Protein AF-X0V6A4-F1 (afdb_monomer)

Sequence (77 aa):
MVIAATAMKEGLKVLNPLLKQGDIESAGTVVLGTAKGDVHDIGKSIVGTMLEAAGFMVTDLGVDAGPDKFIEVAKEK

Nearest PDB structures (foldseek):
  8sse-assembly1_F  TM=7.214E-01  e=3.520E-04  Thermus thermophilus HB8
  8sse-assembly1_D  TM=7.208E-01  e=6.925E-04  Thermus thermophilus HB8
  8ssd-assembly1_A  TM=7.039E-01  e=6.472E-04  Thermus thermophilus HB8
  8ssd-assembly1_B  TM=7.038E-01  e=6.925E-04  Thermus thermophilus HB8
  8jbt-assembly1_A  TM=7.876E-01  e=2.868E-03  Chloracidobacterium thermophilum

Organism: NCBI:txid412755

Radius of gyration: 13.59 Å; Cα contacts (8 Å, |Δi|>4): 85; chains: 1; bounding box: 30×32×31 Å

Structure (mmCIF, N/CA/C/O backbone):
data_AF-X0V6A4-F1
#
_entry.id   AF-X0V6A4-F1
#
loop_
_atom_site.group_PDB
_atom_site.id
_atom_site.type_symbol
_atom_site.label_atom_id
_atom_site.label_alt_id
_atom_site.label_comp_id
_atom_site.label_asym_id
_atom_site.label_entity_id
_atom_site.label_seq_id
_atom_site.pdbx_PDB_ins_code
_atom_site.Cartn_x
_atom_site.Cartn_y
_atom_site.Cartn_z
_atom_site.occupancy
_atom_site.B_iso_or_equiv
_atom_site.auth_seq_id
_atom_site.auth_comp_id
_atom_site.auth_asym_id
_atom_site.auth_atom_id
_atom_site.pdbx_PDB_model_num
ATOM 1 N N . MET A 1 1 ? 13.597 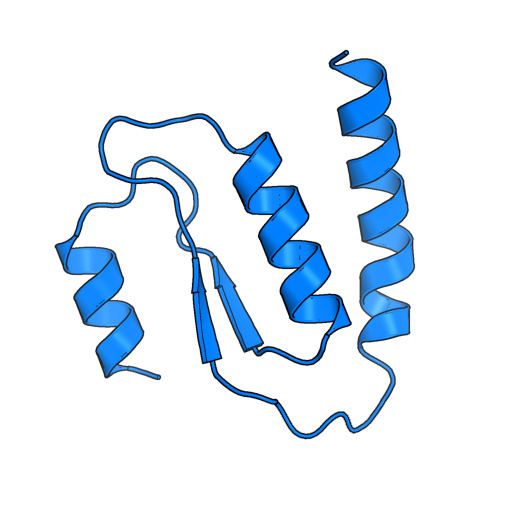19.051 -1.062 1.00 60.25 1 MET A N 1
ATOM 2 C CA . MET A 1 1 ? 12.365 18.234 -1.171 1.00 60.25 1 MET A CA 1
ATOM 3 C C . MET A 1 1 ? 12.415 16.996 -0.278 1.00 60.25 1 MET A 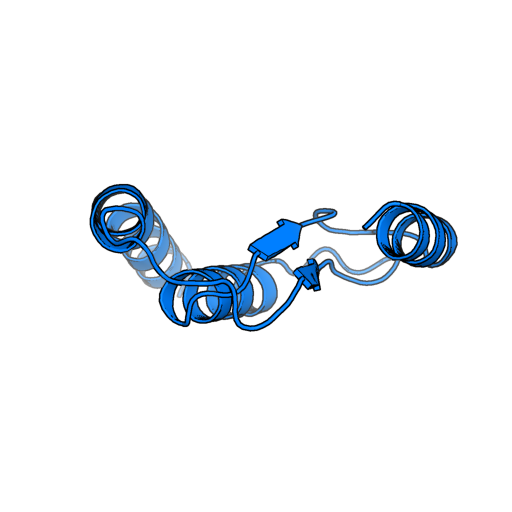C 1
ATOM 5 O O . MET A 1 1 ? 11.482 16.810 0.487 1.00 60.25 1 MET A O 1
ATOM 9 N N . VAL A 1 2 ? 13.508 16.217 -0.280 1.00 72.00 2 VAL A N 1
ATOM 10 C CA . VAL A 1 2 ? 13.646 14.997 0.552 1.00 72.00 2 VAL A CA 1
ATOM 11 C C . VAL A 1 2 ? 13.428 15.246 2.054 1.00 72.00 2 VAL A C 1
ATOM 13 O O . VAL A 1 2 ? 12.680 14.509 2.677 1.00 72.00 2 VAL A O 1
ATOM 16 N N . ILE A 1 3 ? 13.979 16.325 2.626 1.00 83.12 3 ILE A N 1
ATOM 17 C CA . ILE A 1 3 ? 13.826 16.638 4.065 1.00 83.12 3 ILE A CA 1
ATOM 18 C C . ILE A 1 3 ? 12.355 16.854 4.463 1.00 83.12 3 ILE A C 1
ATOM 20 O O . ILE A 1 3 ? 11.926 16.382 5.511 1.00 83.12 3 ILE A O 1
ATOM 24 N N . ALA A 1 4 ? 11.568 17.525 3.616 1.00 79.25 4 ALA A N 1
ATOM 25 C CA . ALA A 1 4 ? 10.148 17.759 3.878 1.00 79.25 4 ALA A CA 1
ATOM 26 C C . ALA A 1 4 ? 9.336 16.455 3.810 1.00 79.25 4 ALA A C 1
ATOM 28 O O . ALA A 1 4 ? 8.484 16.216 4.663 1.00 79.25 4 ALA A O 1
ATOM 29 N N . ALA A 1 5 ? 9.645 15.584 2.843 1.00 68.44 5 ALA A N 1
ATOM 30 C CA . ALA A 1 5 ? 9.030 14.263 2.739 1.00 68.44 5 ALA A CA 1
ATOM 31 C C . ALA A 1 5 ? 9.368 13.381 3.954 1.00 68.44 5 ALA A C 1
ATOM 33 O O . ALA A 1 5 ? 8.483 12.729 4.505 1.00 68.44 5 ALA A O 1
ATOM 34 N N . THR A 1 6 ? 10.618 13.413 4.427 1.00 76.81 6 THR A N 1
ATOM 35 C CA . THR A 1 6 ? 11.027 12.710 5.651 1.00 76.81 6 THR A CA 1
ATOM 36 C C . THR A 1 6 ? 10.288 13.248 6.873 1.00 76.81 6 THR A C 1
ATOM 38 O O . THR A 1 6 ? 9.738 12.460 7.635 1.00 76.81 6 THR A O 1
ATOM 41 N N . ALA A 1 7 ? 10.199 14.571 7.037 1.00 85.50 7 ALA A N 1
ATOM 42 C CA . ALA A 1 7 ? 9.465 15.181 8.146 1.00 85.50 7 ALA A CA 1
ATOM 43 C C . ALA A 1 7 ? 7.977 14.782 8.150 1.00 85.50 7 ALA A C 1
ATOM 45 O O . ALA A 1 7 ? 7.439 14.426 9.196 1.00 85.50 7 ALA A O 1
ATOM 46 N N . MET A 1 8 ? 7.328 14.766 6.979 1.00 80.44 8 MET A N 1
ATOM 47 C CA . MET A 1 8 ? 5.955 14.275 6.829 1.00 80.44 8 MET A CA 1
ATOM 48 C C . MET A 1 8 ? 5.835 12.800 7.234 1.00 80.44 8 MET A C 1
ATOM 50 O O . MET A 1 8 ? 4.944 12.449 8.004 1.00 80.44 8 MET A O 1
ATOM 54 N N . LYS A 1 9 ? 6.748 11.942 6.761 1.00 72.56 9 LYS A N 1
ATOM 55 C CA . LYS A 1 9 ? 6.752 10.505 7.071 1.00 72.56 9 LYS A CA 1
ATOM 56 C C . LYS A 1 9 ? 6.916 10.243 8.569 1.00 72.56 9 LYS A C 1
ATOM 58 O O . LYS A 1 9 ? 6.202 9.408 9.116 1.00 72.56 9 LYS A O 1
ATOM 63 N N . GLU A 1 10 ? 7.809 10.968 9.241 1.00 84.62 10 GLU A N 1
ATOM 64 C CA . GLU A 1 10 ? 7.987 10.853 10.693 1.00 84.62 10 GLU A CA 1
ATOM 65 C C . GLU A 1 10 ? 6.766 11.368 11.471 1.00 84.62 10 GLU A C 1
ATOM 67 O O . GLU A 1 10 ? 6.354 10.735 12.439 1.00 84.62 10 GLU A O 1
ATOM 72 N N . GLY A 1 11 ? 6.124 12.452 11.021 1.00 83.88 11 GLY A N 1
ATOM 73 C CA . GLY A 1 11 ? 4.879 12.938 11.624 1.00 83.88 11 GLY A CA 1
ATOM 74 C C . GLY A 1 11 ? 3.736 11.921 11.532 1.00 83.88 11 GLY A C 1
ATOM 75 O O . GLY A 1 11 ? 3.041 11.670 12.517 1.00 83.88 11 GLY A O 1
ATOM 76 N N . LEU A 1 12 ? 3.576 11.271 10.374 1.00 75.62 12 LEU A N 1
ATOM 77 C CA . LEU A 1 12 ? 2.536 10.258 10.165 1.00 75.62 12 LEU A CA 1
ATOM 78 C C . LEU A 1 12 ? 2.745 9.010 11.032 1.00 75.62 12 LEU A C 1
ATOM 80 O O . LEU A 1 12 ? 1.768 8.448 11.519 1.00 75.62 12 LEU A O 1
ATOM 84 N N . LYS A 1 13 ? 3.993 8.610 11.316 1.00 80.31 13 LYS A N 1
ATOM 85 C CA . LYS A 1 13 ? 4.270 7.504 12.256 1.00 80.31 13 LYS A CA 1
ATOM 86 C C . LYS A 1 13 ? 3.707 7.761 13.654 1.00 80.31 13 LYS A C 1
ATOM 88 O O . LYS A 1 13 ? 3.280 6.817 14.311 1.00 80.31 13 LYS A O 1
ATOM 93 N N . VAL A 1 14 ? 3.709 9.017 14.100 1.00 85.31 14 VAL A N 1
ATOM 94 C CA . VAL A 1 14 ? 3.160 9.413 15.406 1.00 85.31 14 VAL A CA 1
ATOM 95 C C . VAL A 1 14 ? 1.630 9.469 15.369 1.00 85.31 14 VAL A C 1
ATOM 97 O O . VAL A 1 14 ? 0.979 9.070 16.331 1.00 85.31 14 VAL A O 1
ATOM 100 N N . LEU A 1 15 ? 1.049 9.936 14.261 1.00 75.81 15 LEU A N 1
ATOM 101 C CA . LEU A 1 15 ? -0.400 10.112 14.104 1.00 75.81 15 LEU A CA 1
ATOM 102 C C . LEU A 1 15 ? -1.152 8.801 13.818 1.00 75.81 15 LEU A C 1
ATOM 104 O O . LEU A 1 15 ? -2.251 8.612 14.335 1.00 75.81 15 LEU A O 1
ATOM 108 N N . ASN A 1 16 ? -0.576 7.880 13.040 1.00 73.50 16 ASN A N 1
ATOM 109 C CA . ASN A 1 16 ? -1.248 6.654 12.588 1.00 73.50 16 ASN A CA 1
ATOM 110 C C . ASN A 1 16 ? -1.847 5.792 13.719 1.00 73.50 16 ASN A C 1
ATOM 112 O O . ASN A 1 16 ? -2.983 5.345 13.565 1.00 73.50 16 ASN A O 1
ATOM 116 N N . PRO A 1 17 ? -1.165 5.554 14.858 1.00 75.81 17 PRO A N 1
ATOM 117 C CA . PRO A 1 17 ? -1.748 4.795 15.966 1.00 75.81 17 PRO A CA 1
ATOM 118 C C . PRO A 1 17 ? -2.969 5.478 16.591 1.00 75.81 17 PRO A C 1
ATOM 120 O O . PRO A 1 17 ? -3.878 4.795 17.051 1.00 75.81 17 PRO A O 1
ATOM 123 N N . LEU A 1 18 ? -2.998 6.814 16.595 1.00 77.50 18 LEU A N 1
ATOM 124 C CA . LEU A 1 18 ? -4.088 7.609 17.166 1.00 77.50 18 LEU A CA 1
ATOM 125 C C . LEU A 1 18 ? -5.296 7.664 16.224 1.00 77.50 18 LEU A C 1
ATOM 127 O O . LEU A 1 18 ? -6.432 7.649 16.680 1.00 77.50 18 LEU A O 1
ATOM 131 N N . LEU A 1 19 ? -5.059 7.666 14.910 1.00 67.50 19 LEU A N 1
ATOM 132 C CA . LEU A 1 19 ? -6.121 7.582 13.902 1.00 67.50 19 LEU A CA 1
ATOM 133 C C . LEU A 1 19 ? -6.816 6.211 13.899 1.00 67.50 19 LEU A C 1
ATOM 135 O O . LEU A 1 19 ? -7.999 6.125 13.592 1.00 67.50 19 LEU A O 1
ATOM 139 N N . LYS A 1 20 ? -6.103 5.147 14.291 1.00 65.44 20 LYS A N 1
ATOM 140 C CA . LYS A 1 20 ? -6.639 3.779 14.407 1.00 65.44 20 LYS A CA 1
ATOM 141 C C . LYS A 1 20 ? -7.416 3.517 15.711 1.00 65.44 20 LYS A C 1
ATOM 143 O O . LYS A 1 20 ? -7.914 2.413 15.888 1.00 65.44 20 LYS A O 1
ATOM 148 N N . GLN A 1 21 ? -7.527 4.491 16.624 1.00 62.31 21 GLN A N 1
ATOM 149 C CA . GLN A 1 21 ? -8.196 4.336 17.933 1.00 62.31 21 GLN A CA 1
ATOM 150 C C . GLN A 1 21 ? -9.724 4.557 17.922 1.00 62.31 21 GLN A C 1
ATOM 152 O O . GLN A 1 21 ? -10.320 4.793 18.970 1.00 62.31 21 GLN A O 1
ATOM 157 N N . GLY A 1 22 ? -10.385 4.4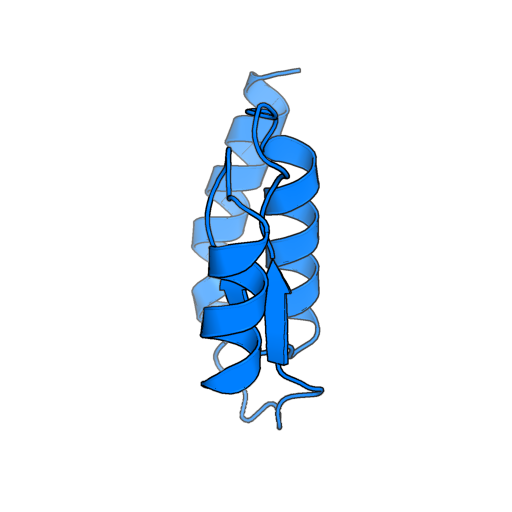43 16.769 1.00 61.69 22 GLY A N 1
ATOM 158 C CA . GLY A 1 22 ? -11.848 4.428 16.674 1.00 61.69 22 GLY A CA 1
ATOM 159 C C . GLY A 1 22 ? -12.348 3.126 16.056 1.00 61.69 22 GLY A C 1
ATOM 160 O O . GLY A 1 22 ? -11.691 2.593 15.163 1.00 61.69 22 GLY A O 1
ATOM 161 N N . ASP A 1 23 ? -13.518 2.645 16.491 1.00 59.53 23 ASP A N 1
ATOM 162 C CA . ASP A 1 23 ? -14.295 1.634 15.757 1.00 59.53 23 ASP A CA 1
ATOM 163 C C . ASP A 1 23 ? -14.815 2.269 14.459 1.00 59.53 23 ASP A C 1
ATOM 165 O O . ASP A 1 23 ? -15.963 2.700 14.348 1.00 59.53 23 ASP A O 1
ATOM 169 N N . ILE A 1 24 ? -13.922 2.421 13.485 1.00 63.03 24 ILE A N 1
ATOM 170 C CA . ILE A 1 24 ? -14.275 2.827 12.132 1.00 63.03 24 ILE A CA 1
ATOM 171 C C . ILE A 1 24 ? -14.592 1.534 11.385 1.00 63.03 24 ILE A C 1
ATOM 173 O O . ILE A 1 24 ? -13.684 0.771 11.048 1.00 63.03 24 ILE A O 1
ATOM 177 N N . GLU A 1 25 ? -15.881 1.271 11.147 1.00 64.25 25 GLU A N 1
ATOM 178 C CA . GLU A 1 25 ? -16.283 0.253 10.174 1.00 64.25 25 GLU A CA 1
ATOM 179 C C . GLU A 1 25 ? -15.586 0.560 8.849 1.00 64.25 25 GLU A C 1
ATOM 181 O O . GLU A 1 25 ? -15.661 1.678 8.332 1.00 64.25 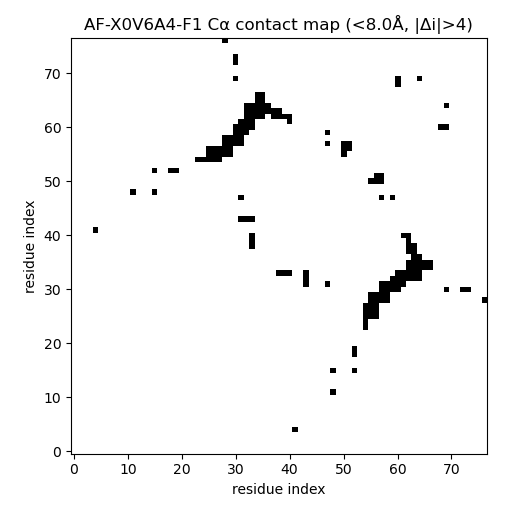25 GLU A O 1
ATOM 186 N N . SER A 1 26 ? -14.840 -0.417 8.330 1.00 67.88 26 SER A N 1
ATOM 187 C CA . SER A 1 26 ? -14.002 -0.159 7.170 1.00 67.88 26 SER A CA 1
ATOM 188 C C . SER A 1 26 ? -14.855 0.190 5.952 1.00 67.88 26 SER A C 1
ATOM 190 O O . SER A 1 26 ? -15.741 -0.571 5.570 1.00 67.88 26 SER A O 1
ATOM 192 N N . ALA A 1 27 ? -14.527 1.302 5.289 1.00 77.25 27 ALA A N 1
ATOM 193 C CA . ALA A 1 27 ? -15.167 1.706 4.034 1.00 77.25 27 ALA A CA 1
ATOM 194 C C . ALA A 1 27 ? -14.845 0.757 2.855 1.00 77.25 27 ALA A C 1
ATOM 196 O O . ALA A 1 27 ? -15.445 0.870 1.785 1.00 77.25 27 ALA A O 1
ATOM 197 N N . GLY A 1 28 ? -13.894 -0.167 3.036 1.00 88.12 28 GLY A N 1
ATOM 198 C CA . GLY A 1 28 ? -13.473 -1.159 2.051 1.00 88.12 28 GLY A CA 1
ATOM 199 C C . GLY A 1 28 ? -11.987 -1.510 2.166 1.00 88.12 28 GLY A C 1
ATOM 200 O O . GLY A 1 28 ? -11.204 -0.810 2.815 1.00 88.12 28 GLY A O 1
ATOM 201 N N . THR A 1 29 ? -11.585 -2.591 1.494 1.00 91.44 29 THR A N 1
ATOM 202 C CA . THR A 1 29 ? -10.177 -3.001 1.387 1.00 91.44 29 THR A CA 1
ATOM 203 C C . THR A 1 29 ? -9.540 -2.405 0.133 1.00 91.44 29 THR A C 1
ATOM 205 O O . THR A 1 29 ? -10.103 -2.487 -0.956 1.00 91.44 29 THR A O 1
ATOM 208 N N . VAL A 1 30 ? -8.339 -1.841 0.268 1.00 94.94 30 VAL A N 1
ATOM 209 C CA . VAL A 1 30 ? -7.535 -1.329 -0.849 1.00 94.94 30 VAL A CA 1
ATOM 210 C C . VAL A 1 30 ? -6.225 -2.100 -0.928 1.00 94.94 30 VAL A C 1
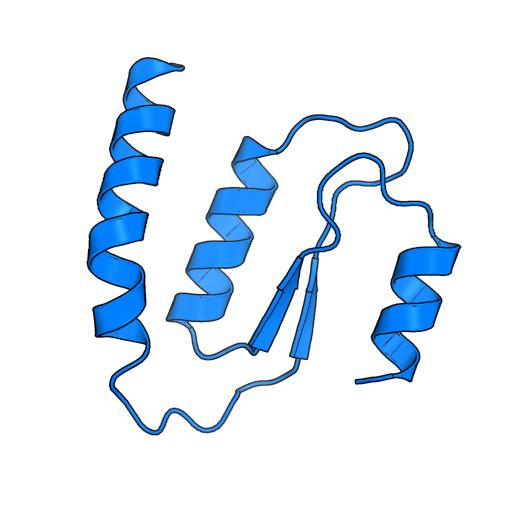ATOM 212 O O . VAL A 1 30 ? -5.474 -2.159 0.043 1.00 94.94 30 VAL A O 1
ATOM 215 N N . VAL A 1 31 ? -5.914 -2.644 -2.104 1.00 96.62 31 VAL A N 1
ATOM 216 C CA . VAL A 1 31 ? -4.587 -3.191 -2.414 1.00 96.62 31 VAL A CA 1
ATOM 217 C C . VAL A 1 31 ? -3.783 -2.105 -3.124 1.00 96.62 31 VAL A C 1
ATOM 219 O O . VAL A 1 31 ? -4.181 -1.627 -4.185 1.00 96.62 31 VAL A O 1
ATOM 222 N N . LEU A 1 32 ? -2.671 -1.684 -2.526 1.00 96.62 32 LEU A N 1
ATOM 223 C CA . LEU A 1 32 ? -1.859 -0.554 -2.978 1.00 96.62 32 LEU A CA 1
ATOM 224 C C . LEU A 1 32 ? -0.440 -1.019 -3.315 1.00 96.62 32 LEU A C 1
ATOM 226 O O . LEU A 1 32 ? 0.093 -1.896 -2.657 1.00 96.62 32 LEU A O 1
ATOM 230 N N . GLY A 1 33 ? 0.201 -0.432 -4.317 1.00 96.50 33 GLY A N 1
ATOM 231 C CA . GLY A 1 33 ? 1.586 -0.733 -4.681 1.00 96.50 33 GLY A CA 1
ATOM 232 C C . GLY A 1 33 ? 1.978 0.026 -5.943 1.00 96.50 33 GLY A C 1
ATOM 233 O O . GLY A 1 33 ? 1.097 0.510 -6.655 1.00 96.50 33 GLY A O 1
ATOM 234 N N . THR A 1 34 ? 3.271 0.135 -6.244 1.00 96.69 34 THR A N 1
ATOM 235 C CA . THR A 1 34 ? 3.699 0.614 -7.570 1.00 96.69 34 THR A CA 1
ATOM 236 C C . THR A 1 34 ? 3.864 -0.543 -8.544 1.00 96.69 34 THR A C 1
ATOM 238 O O . THR A 1 34 ? 4.130 -1.680 -8.146 1.00 96.69 34 THR A O 1
ATOM 241 N N . ALA A 1 35 ? 3.662 -0.256 -9.830 1.00 95.25 35 ALA A N 1
ATOM 242 C CA . ALA A 1 35 ? 3.764 -1.253 -10.883 1.00 95.25 35 ALA A CA 1
ATOM 243 C C . ALA A 1 35 ? 5.196 -1.789 -11.019 1.00 95.25 35 ALA A C 1
ATOM 245 O O . ALA A 1 35 ? 6.169 -1.149 -10.617 1.00 95.25 35 ALA A O 1
ATOM 246 N N . LYS A 1 36 ? 5.326 -2.962 -11.639 1.00 95.31 36 LYS A N 1
ATOM 247 C CA . LYS A 1 36 ? 6.621 -3.559 -11.966 1.00 95.31 36 LYS A CA 1
ATOM 248 C C . LYS A 1 36 ? 7.514 -2.571 -12.731 1.00 95.31 36 LYS A C 1
ATOM 250 O O . LYS A 1 36 ? 7.091 -1.997 -13.732 1.00 95.31 36 LYS A O 1
ATOM 255 N N . GLY A 1 37 ? 8.751 -2.413 -12.279 1.00 93.88 37 GLY A N 1
ATOM 256 C CA . GLY A 1 37 ? 9.746 -1.474 -12.790 1.00 93.88 37 GLY A CA 1
ATOM 257 C C . GLY A 1 37 ? 9.664 -0.065 -12.196 1.00 93.88 37 GLY A C 1
ATOM 258 O O . GLY A 1 37 ? 10.557 0.737 -12.457 1.00 93.88 37 GLY A O 1
ATOM 259 N N . ASP A 1 38 ? 8.642 0.249 -11.395 1.00 93.62 38 ASP A N 1
ATOM 260 C CA . ASP A 1 38 ? 8.492 1.551 -10.747 1.00 93.62 38 ASP A CA 1
ATOM 261 C C . ASP A 1 38 ? 8.895 1.488 -9.268 1.00 93.62 38 ASP A C 1
ATOM 263 O O . ASP A 1 38 ? 8.292 0.769 -8.471 1.00 93.62 38 ASP A O 1
ATOM 267 N N . VAL A 1 39 ? 9.903 2.276 -8.894 1.00 92.56 39 VAL A N 1
ATOM 268 C CA . VAL A 1 39 ? 10.449 2.354 -7.528 1.00 92.56 39 VAL A CA 1
ATOM 269 C C . VAL A 1 39 ? 10.014 3.613 -6.770 1.00 92.56 39 VAL A C 1
ATOM 271 O O . VAL A 1 39 ? 10.438 3.822 -5.634 1.00 92.56 39 VAL A O 1
ATOM 274 N N . HIS A 1 40 ? 9.197 4.479 -7.374 1.00 91.81 40 HIS A N 1
ATOM 275 C CA . HIS A 1 40 ? 8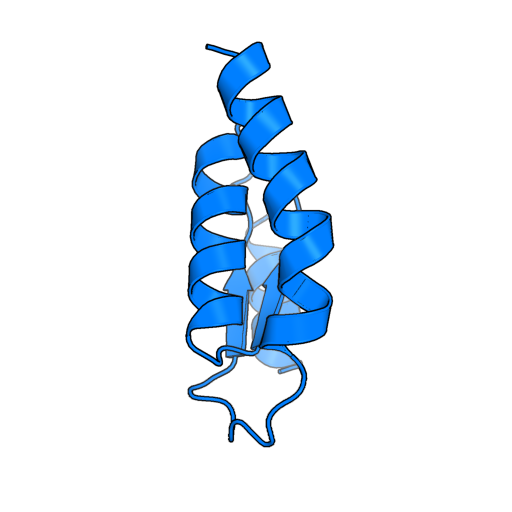.802 5.748 -6.764 1.00 91.81 40 HIS A CA 1
ATOM 276 C C . HIS A 1 40 ? 7.712 5.541 -5.700 1.00 91.81 40 HIS A C 1
ATOM 278 O O . HIS A 1 40 ? 6.558 5.269 -6.010 1.00 91.81 40 HIS A O 1
ATOM 284 N N . ASP A 1 41 ? 8.038 5.731 -4.421 1.00 90.62 41 ASP A N 1
ATOM 285 C CA . ASP A 1 41 ? 7.153 5.378 -3.301 1.00 90.62 41 ASP A CA 1
ATOM 286 C C . ASP A 1 41 ? 6.451 6.567 -2.623 1.00 90.62 41 ASP A C 1
ATOM 288 O O . ASP A 1 41 ? 5.537 6.357 -1.822 1.00 90.62 41 ASP A O 1
ATOM 292 N N . ILE A 1 42 ? 6.857 7.808 -2.914 1.00 88.88 42 ILE A N 1
ATOM 293 C CA . ILE A 1 42 ? 6.409 8.994 -2.163 1.00 88.88 42 ILE A CA 1
ATOM 294 C C . ILE A 1 42 ? 4.898 9.196 -2.310 1.00 88.88 42 ILE A C 1
ATOM 296 O O . ILE A 1 42 ? 4.181 9.226 -1.311 1.00 88.88 42 ILE A O 1
ATOM 300 N N . GLY A 1 43 ? 4.402 9.296 -3.548 1.00 90.25 43 GLY A N 1
ATOM 301 C CA . GLY A 1 43 ? 2.972 9.493 -3.814 1.00 90.25 43 GLY A CA 1
ATOM 302 C C . GLY A 1 43 ? 2.126 8.336 -3.286 1.00 90.25 43 GLY A C 1
ATOM 303 O O . GLY A 1 43 ? 1.121 8.561 -2.616 1.00 90.25 43 GLY A O 1
ATOM 304 N N . LYS A 1 44 ? 2.597 7.100 -3.497 1.00 93.56 44 LYS A N 1
ATOM 305 C CA . LYS A 1 44 ? 1.977 5.883 -2.963 1.00 93.56 44 LYS A CA 1
ATOM 306 C C . LYS A 1 44 ? 1.837 5.946 -1.440 1.00 93.56 44 LYS A C 1
ATOM 308 O O . LYS A 1 44 ? 0.753 5.717 -0.921 1.00 93.56 44 LYS A O 1
ATOM 313 N N . SER A 1 45 ? 2.909 6.287 -0.727 1.00 88.62 45 SER A N 1
AT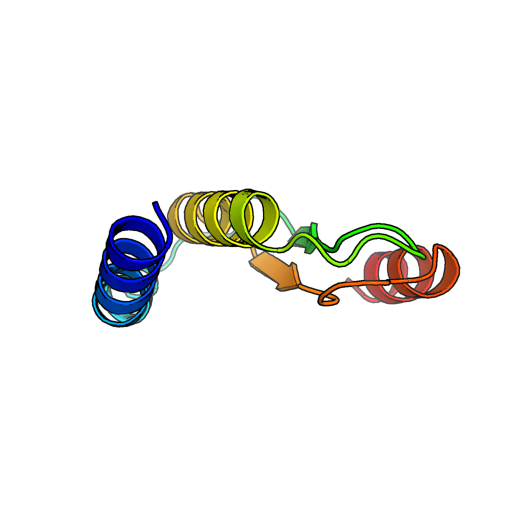OM 314 C CA . SER A 1 45 ? 2.912 6.335 0.741 1.00 88.62 45 SER A CA 1
ATOM 315 C C . SER A 1 45 ? 1.947 7.393 1.278 1.00 88.62 45 SER A C 1
ATOM 317 O O . SER A 1 45 ? 1.222 7.130 2.232 1.00 88.62 45 SER A O 1
ATOM 319 N N . ILE A 1 46 ? 1.895 8.566 0.634 1.00 88.69 46 ILE A N 1
ATOM 320 C CA . ILE A 1 46 ? 0.955 9.638 0.991 1.00 88.69 46 ILE A CA 1
ATOM 321 C C . ILE A 1 46 ? -0.492 9.161 0.811 1.00 88.69 46 ILE A C 1
ATOM 323 O O . ILE A 1 46 ? -1.292 9.284 1.737 1.00 88.69 46 ILE A O 1
ATOM 327 N N . VAL A 1 47 ? -0.817 8.577 -0.347 1.00 91.88 47 VAL A N 1
ATOM 328 C CA . VAL A 1 47 ? -2.160 8.048 -0.635 1.00 91.88 47 VAL A CA 1
ATOM 329 C C . VAL A 1 47 ? -2.531 6.923 0.330 1.00 91.88 47 VAL A C 1
ATOM 331 O O . VAL A 1 47 ? -3.640 6.925 0.855 1.00 91.88 47 VAL A O 1
ATOM 334 N N . GLY A 1 48 ? -1.607 6.006 0.627 1.00 91.62 48 GLY A N 1
ATOM 335 C CA . GLY A 1 48 ? -1.828 4.922 1.583 1.00 91.62 48 GLY A CA 1
ATOM 336 C C . GLY A 1 48 ? -2.204 5.442 2.968 1.00 91.62 48 GLY A C 1
ATOM 337 O O . GLY A 1 48 ? -3.209 5.015 3.525 1.00 91.62 48 GLY A O 1
ATOM 338 N N . THR A 1 49 ? -1.470 6.429 3.490 1.00 85.69 49 THR A N 1
ATOM 339 C CA . THR A 1 49 ? -1.811 7.023 4.790 1.00 85.69 49 THR A CA 1
ATOM 340 C C . THR A 1 49 ? -3.137 7.785 4.761 1.00 85.69 49 THR A C 1
ATOM 342 O O . THR A 1 49 ? -3.899 7.708 5.719 1.00 85.69 49 THR A O 1
ATOM 345 N N . MET A 1 50 ? -3.450 8.494 3.672 1.00 86.06 50 MET A N 1
ATOM 346 C CA . MET A 1 50 ? -4.744 9.173 3.525 1.00 86.06 50 MET A CA 1
ATOM 347 C C . MET A 1 50 ? -5.918 8.186 3.506 1.00 86.06 50 MET A C 1
ATOM 349 O O . MET A 1 50 ? -6.945 8.455 4.120 1.00 86.06 50 MET A O 1
ATOM 353 N N . LEU A 1 51 ? -5.762 7.042 2.837 1.00 89.56 51 LEU A N 1
ATOM 354 C CA . LEU A 1 51 ? -6.767 5.981 2.802 1.00 89.56 51 LEU A CA 1
ATOM 355 C C . LEU A 1 51 ? -6.960 5.335 4.178 1.00 89.56 51 LEU A C 1
ATOM 357 O O . LEU A 1 51 ? -8.096 5.181 4.617 1.00 89.56 51 LEU A O 1
ATOM 361 N N . GLU A 1 52 ? -5.873 5.017 4.887 1.00 84.25 52 GLU A N 1
ATOM 362 C CA . GLU A 1 52 ? -5.963 4.518 6.266 1.00 84.25 52 GLU A CA 1
ATOM 363 C C . GLU A 1 52 ? -6.668 5.531 7.183 1.00 84.25 52 GLU A C 1
ATOM 365 O O . GLU A 1 52 ? -7.568 5.162 7.932 1.00 84.25 52 GLU A O 1
ATOM 370 N N . ALA A 1 53 ? -6.309 6.817 7.090 1.00 79.75 53 ALA A N 1
ATOM 371 C CA . ALA A 1 53 ? -6.943 7.892 7.854 1.00 79.75 53 ALA A CA 1
ATOM 372 C C . ALA A 1 53 ? -8.434 8.077 7.514 1.00 79.75 53 ALA A C 1
ATOM 374 O O . ALA A 1 53 ? -9.205 8.526 8.358 1.00 79.75 53 ALA A O 1
ATOM 375 N N . ALA A 1 54 ? -8.839 7.727 6.291 1.00 82.81 54 ALA A N 1
ATOM 376 C CA . ALA A 1 54 ? -10.228 7.738 5.841 1.00 82.81 54 ALA A CA 1
ATOM 377 C C . ALA A 1 54 ? -11.004 6.450 6.193 1.00 82.81 54 ALA A C 1
ATOM 379 O O . ALA A 1 54 ? -12.170 6.336 5.822 1.00 82.81 54 ALA A O 1
ATOM 380 N N . GLY A 1 55 ? -10.391 5.486 6.894 1.00 79.19 55 GLY A N 1
ATOM 381 C CA . GLY A 1 55 ? -11.055 4.257 7.347 1.00 79.19 55 GLY A CA 1
ATOM 382 C C . GLY A 1 55 ? -10.955 3.061 6.393 1.00 79.19 55 GLY A C 1
ATOM 383 O O . GLY A 1 55 ? -11.656 2.065 6.574 1.00 79.19 55 GLY A O 1
ATOM 384 N N . PHE A 1 56 ? -10.103 3.114 5.368 1.00 87.75 56 PHE A N 1
ATOM 385 C CA . PHE A 1 56 ? -9.867 1.962 4.493 1.00 87.75 56 PHE A CA 1
ATOM 386 C C . PHE A 1 56 ? -8.858 0.986 5.106 1.00 87.75 56 PHE A C 1
ATOM 388 O O . PHE A 1 56 ? -7.859 1.389 5.706 1.00 87.75 56 PHE A O 1
ATOM 395 N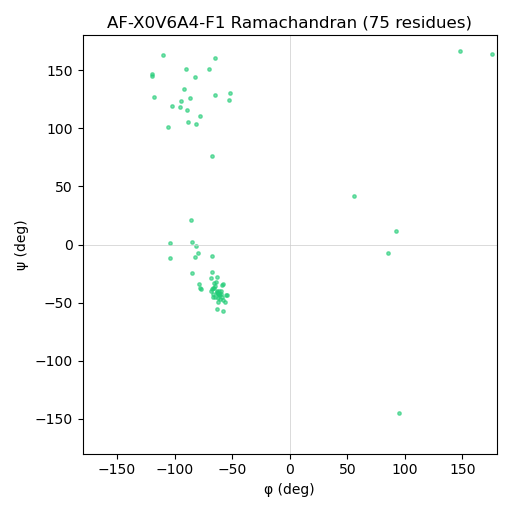 N . MET A 1 57 ? -9.068 -0.313 4.883 1.00 88.00 57 MET A N 1
ATOM 396 C CA . MET A 1 57 ? -8.047 -1.326 5.155 1.00 88.00 57 MET A CA 1
ATOM 397 C C . MET A 1 57 ? -7.064 -1.379 3.986 1.00 88.00 57 MET A C 1
ATOM 399 O O . MET A 1 57 ? -7.368 -1.933 2.931 1.00 88.00 57 MET A O 1
ATOM 403 N N . VAL A 1 58 ? -5.876 -0.803 4.159 1.00 91.00 58 VAL A N 1
ATOM 404 C CA . VAL A 1 58 ? -4.859 -0.750 3.101 1.00 91.00 58 VAL A CA 1
ATOM 405 C C . VAL A 1 58 ? -3.883 -1.920 3.234 1.00 91.00 58 VAL A C 1
ATOM 407 O O . VAL A 1 58 ? -3.231 -2.090 4.260 1.00 91.00 58 VAL A O 1
ATOM 410 N N . THR A 1 59 ? -3.748 -2.711 2.170 1.00 94.25 59 THR A N 1
ATOM 411 C CA . THR A 1 59 ? -2.698 -3.723 2.008 1.00 94.25 59 THR A CA 1
ATOM 412 C C . THR A 1 59 ? -1.676 -3.212 0.995 1.00 94.25 59 THR A C 1
ATOM 414 O O . THR A 1 59 ? -1.922 -3.240 -0.209 1.00 94.25 59 THR A O 1
ATOM 417 N N . ASP A 1 60 ? -0.538 -2.712 1.479 1.00 95.12 60 ASP A N 1
ATOM 418 C CA . ASP A 1 60 ? 0.533 -2.164 0.639 1.00 95.12 60 ASP A CA 1
ATOM 419 C C . ASP A 1 60 ? 1.531 -3.258 0.216 1.00 95.12 60 ASP A C 1
ATOM 421 O O . ASP A 1 60 ? 2.231 -3.847 1.039 1.00 95.12 60 ASP A O 1
ATOM 425 N N . LEU A 1 61 ? 1.610 -3.523 -1.087 1.00 96.06 61 LEU A N 1
ATOM 426 C CA . LEU A 1 61 ? 2.486 -4.506 -1.719 1.00 96.06 61 LEU A CA 1
ATOM 427 C C . LEU A 1 61 ? 3.930 -4.025 -1.889 1.00 96.06 61 LEU A C 1
ATOM 429 O O . LEU A 1 61 ? 4.779 -4.832 -2.288 1.00 96.06 61 LEU A O 1
ATOM 433 N N . GLY A 1 62 ? 4.206 -2.752 -1.590 1.00 93.81 62 GLY A N 1
ATOM 434 C CA . GLY A 1 62 ? 5.517 -2.130 -1.706 1.00 93.81 62 GLY A CA 1
ATOM 435 C C . GLY A 1 62 ? 5.715 -1.405 -3.034 1.00 93.81 62 GLY A C 1
ATOM 436 O O . GLY A 1 62 ? 4.797 -0.764 -3.552 1.00 93.81 62 GLY A O 1
ATOM 437 N N . VAL A 1 63 ? 6.946 -1.459 -3.532 1.00 95.50 63 VAL A N 1
ATOM 438 C CA . VAL A 1 63 ? 7.306 -0.981 -4.868 1.00 95.50 63 VAL A CA 1
ATOM 439 C C . VAL A 1 63 ? 7.654 -2.151 -5.783 1.00 95.50 63 VAL A C 1
ATOM 441 O O . VAL A 1 63 ? 7.911 -3.243 -5.278 1.00 95.50 63 VAL A O 1
ATOM 444 N N . ASP A 1 64 ? 7.673 -1.926 -7.098 1.00 94.62 64 ASP A N 1
ATOM 445 C CA . ASP A 1 64 ? 8.026 -2.941 -8.101 1.00 94.62 64 ASP A CA 1
ATOM 446 C C . ASP A 1 64 ? 7.161 -4.218 -7.994 1.00 94.62 64 ASP A C 1
ATOM 448 O O . ASP A 1 64 ? 7.636 -5.353 -8.063 1.00 94.62 64 ASP A O 1
ATOM 452 N N . ALA A 1 65 ? 5.852 -4.049 -7.780 1.00 96.00 65 ALA A N 1
ATOM 453 C CA . ALA A 1 65 ? 4.931 -5.168 -7.645 1.00 96.00 65 ALA A CA 1
ATOM 454 C C . ALA A 1 65 ? 4.407 -5.624 -9.019 1.00 96.00 65 ALA A C 1
ATOM 456 O O . ALA A 1 65 ? 3.865 -4.848 -9.811 1.00 96.00 65 ALA A O 1
ATOM 457 N N . GLY A 1 66 ? 4.555 -6.921 -9.303 1.00 96.25 66 GLY A N 1
ATOM 458 C CA . GLY A 1 66 ? 3.992 -7.549 -10.498 1.00 96.25 66 GLY A CA 1
ATOM 459 C C . GLY A 1 66 ? 2.461 -7.649 -10.442 1.00 96.25 66 GLY A C 1
ATOM 460 O O . GLY A 1 66 ? 1.907 -7.793 -9.351 1.00 96.25 66 GLY A O 1
ATOM 461 N N . PRO A 1 67 ? 1.769 -7.624 -11.597 1.00 95.38 67 PRO A N 1
ATOM 462 C CA . PRO A 1 67 ? 0.305 -7.678 -11.659 1.00 95.38 67 PRO A CA 1
ATOM 463 C C . PRO A 1 67 ? -0.276 -8.929 -10.986 1.00 95.38 67 PRO A C 1
ATOM 465 O O . PRO A 1 67 ? -1.313 -8.839 -10.334 1.00 95.38 67 PRO A O 1
ATOM 468 N N . ASP A 1 68 ? 0.423 -10.064 -11.061 1.00 96.38 68 ASP A N 1
ATOM 469 C CA . ASP A 1 68 ? -0.005 -11.314 -10.422 1.00 96.38 68 ASP A CA 1
ATOM 470 C C . ASP A 1 68 ? -0.152 -11.160 -8.902 1.00 96.38 68 ASP A C 1
ATOM 472 O O . ASP A 1 68 ? -1.144 -11.609 -8.336 1.00 96.38 68 ASP A O 1
ATOM 476 N N . LYS A 1 69 ? 0.765 -10.422 -8.258 1.00 95.31 69 LYS A N 1
ATOM 477 C CA . LYS A 1 69 ? 0.739 -10.155 -6.812 1.00 95.31 69 LYS A CA 1
ATOM 478 C C . LYS A 1 69 ? -0.465 -9.299 -6.410 1.00 95.31 69 LYS A C 1
ATOM 480 O O . LYS A 1 69 ? -1.051 -9.517 -5.355 1.00 95.31 69 LYS A O 1
ATOM 485 N N . PHE A 1 70 ? -0.849 -8.331 -7.248 1.00 95.81 70 PHE A N 1
ATOM 486 C CA . PHE A 1 70 ? -2.068 -7.547 -7.021 1.00 95.81 70 PHE A CA 1
ATOM 487 C C . PHE A 1 70 ? -3.315 -8.421 -7.111 1.00 95.81 70 PHE A C 1
ATOM 489 O O . PHE A 1 70 ? -4.186 -8.319 -6.253 1.00 95.81 70 PHE A O 1
ATOM 496 N N . ILE A 1 71 ? -3.395 -9.284 -8.127 1.00 95.62 71 ILE A N 1
ATOM 497 C CA . ILE A 1 71 ? -4.548 -10.166 -8.348 1.00 95.62 71 ILE A CA 1
ATOM 498 C C . ILE A 1 71 ? -4.668 -11.206 -7.233 1.00 95.62 71 ILE A C 1
ATOM 500 O O . ILE A 1 71 ? -5.775 -11.476 -6.777 1.00 95.62 71 ILE A O 1
ATOM 504 N N . GLU A 1 72 ? -3.550 -11.793 -6.812 1.00 96.00 72 GLU A N 1
ATOM 505 C CA . GLU A 1 72 ? -3.487 -12.760 -5.716 1.00 96.00 72 GLU A CA 1
ATOM 506 C C . GLU A 1 72 ? -4.031 -12.144 -4.425 1.00 96.00 72 GLU A C 1
ATOM 508 O O . GLU A 1 72 ? -5.048 -12.600 -3.909 1.00 96.00 72 GLU A O 1
ATOM 513 N N . VAL A 1 73 ? -3.451 -11.027 -3.982 1.00 94.62 73 VAL A N 1
ATOM 514 C CA . VAL A 1 73 ? -3.869 -10.364 -2.740 1.00 94.62 73 VAL A CA 1
ATOM 515 C C . VAL A 1 73 ? -5.300 -9.831 -2.829 1.00 94.62 73 VAL A C 1
ATOM 517 O O . VAL A 1 73 ? -6.033 -9.893 -1.848 1.00 94.62 73 VAL A O 1
ATOM 520 N N . ALA A 1 74 ? -5.735 -9.347 -3.995 1.00 93.94 74 ALA A N 1
ATOM 521 C CA . ALA A 1 74 ? -7.110 -8.885 -4.183 1.00 93.94 74 ALA A CA 1
ATOM 522 C C . ALA A 1 74 ? -8.152 -10.014 -4.118 1.00 93.94 74 ALA A C 1
ATOM 524 O O . ALA A 1 74 ? -9.310 -9.733 -3.840 1.00 93.94 74 ALA A O 1
ATOM 525 N N . LYS A 1 75 ? -7.775 -11.271 -4.385 1.00 93.50 75 LYS A N 1
ATOM 526 C CA . LYS A 1 75 ? -8.673 -12.434 -4.258 1.00 93.50 75 LYS A CA 1
ATOM 527 C C . LYS A 1 75 ? -8.732 -12.995 -2.838 1.00 93.50 75 LYS A C 1
ATOM 529 O O . LYS A 1 75 ? -9.700 -13.669 -2.504 1.00 93.50 75 LYS A O 1
ATOM 534 N N . GLU A 1 76 ? -7.694 -12.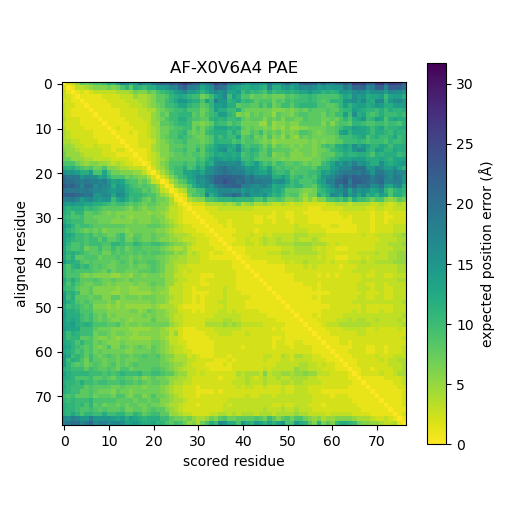770 -2.038 1.00 89.94 76 GLU A N 1
ATOM 535 C CA . GLU A 1 76 ? -7.614 -13.225 -0.643 1.00 89.94 76 GLU A CA 1
ATOM 536 C C . GLU A 1 76 ? -8.333 -12.298 0.351 1.00 89.94 76 GLU A C 1
ATOM 538 O O . GLU A 1 76 ? -8.477 -12.650 1.525 1.00 89.94 76 GLU A O 1
ATOM 543 N N . LYS A 1 77 ? -8.746 -11.107 -0.092 1.00 80.75 77 LYS A N 1
ATOM 544 C CA . LYS A 1 77 ? -9.385 -10.062 0.716 1.00 80.75 77 LYS A CA 1
ATOM 545 C C . LYS A 1 77 ? -10.860 -9.912 0.384 1.00 80.75 77 LYS A C 1
ATOM 547 O O . LYS A 1 77 ? -11.601 -9.582 1.334 1.00 80.75 77 LYS A O 1
#

Solvent-accessible surface area (backbone atoms only — not comparable to full-atom values): 4594 Å² total; per-residue (Å²): 111,68,69,60,54,50,53,52,53,58,53,46,67,66,45,52,68,64,66,63,72,55,96,60,75,61,79,43,79,42,83,41,63,29,54,62,88,36,76,77,52,66,69,56,51,54,52,50,52,52,41,43,70,68,30,31,49,69,47,74,66,52,55,46,32,48,70,66,61,54,55,52,56,62,71,78,106

InterPro domains:
  IPR006158 Cobalamin (vitamin B12)-binding domain [PF02310] (29-76)
  IPR006158 Cobalamin (vitamin B12)-binding domain [PS51332] (27-77)
  IPR036724 Cobalamin-binding domain superfamily [SSF52242] (8-76)
  IPR050554 Methionine Synthase/Corrinoid [PTHR45833] (2-77)

Mean predicted aligned error: 6.26 Å

pLDDT: mean 85.32, std 10.72, range [59.53, 96.69]

Secondary structure (DSSP, 8-state):
-HHHHHHHHHHHHHHHHHHTSS----S-EEEE-PBTT----HHHHHHHHHHHHTT-EEEE--SSB-HHHHHHHHHH-

Foldseek 3Di:
DVVVLVVVVVVLVVCLVVLPPDPQPAPEEAEFEEAAPDQDCSVRVVVQSVNVSVRHHYDYPYYRDYPVNSVVVVVVD